Protein AF-A0A524QQG0-F1 (afdb_monomer)

Foldseek 3Di:
DWDQDPVNPDIDDDDPDPVDWDADDDDDPDCVCVVVVNAFTLDLVSLVVVLVVCVVVVPPVNNVVSVVSNVVVVVVVVVVVVVVVVVVVVVVVVVVVVVVVVVVVVVVVCVVVVVVVVVVVVVVVVVVVVVVVVVVVVVVVPPDPVVVVPD

Solvent-accessible surface area (backbone atoms only — not comparable to full-atom values): 8762 Å² total; per-residue (Å²): 88,77,45,71,36,97,82,71,80,47,80,41,75,49,82,86,49,94,89,61,75,75,71,68,76,59,68,79,94,50,58,66,42,58,78,68,72,54,72,61,28,100,43,59,67,47,30,51,56,49,39,55,51,27,60,75,69,69,38,66,68,60,40,57,57,40,50,58,52,45,53,54,43,50,51,52,53,49,52,52,51,50,54,51,49,54,51,49,54,53,49,53,53,48,51,54,50,52,53,51,47,52,55,50,50,54,51,53,48,48,64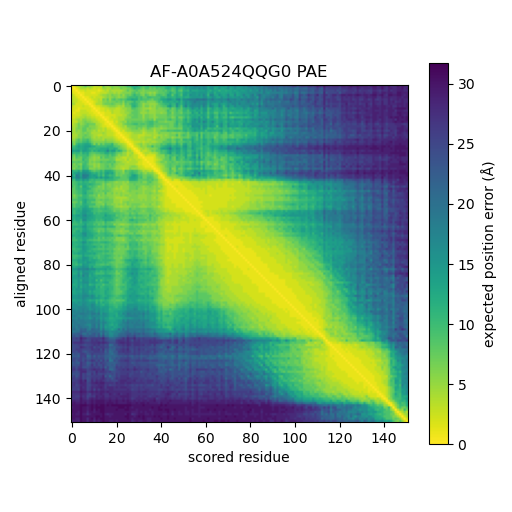,56,49,55,58,50,52,54,49,50,52,52,53,49,52,50,51,52,50,52,49,52,51,50,52,53,50,50,51,60,65,68,46,69,66,71,70,70,74,76,119

Sequence (151 aa):
TASINAGRTGIQIVNNDPTRTLIVSNADNARSADALGIFGSTDLLGSMMLLVQSLRNNDRSSVSDLIGTLDSGLNTVLNHRASTGAKVIRMETTLSRLQDYTVNYTKLLSEVEDADITKLITDLAMAENAYQSSLNAAAKIIQPSLLNFLR

Structure (mmCIF, N/CA/C/O backbone):
data_AF-A0A524QQG0-F1
#
_entry.id   AF-A0A524QQG0-F1
#
loop_
_atom_site.group_PDB
_atom_site.id
_atom_site.type_symbol
_atom_site.label_atom_id
_atom_site.label_alt_id
_atom_site.label_comp_id
_atom_site.label_asym_id
_atom_site.label_entity_id
_atom_site.label_seq_id
_atom_site.pdbx_PDB_ins_code
_atom_site.Cartn_x
_atom_site.Cartn_y
_atom_site.Cartn_z
_atom_site.occupancy
_atom_site.B_iso_or_equiv
_atom_site.auth_seq_id
_atom_site.auth_comp_id
_atom_site.auth_asym_id
_atom_site.auth_atom_id
_atom_site.pdbx_PDB_model_num
ATOM 1 N N . THR A 1 1 ? 29.030 -7.285 -9.161 1.00 84.50 1 THR A N 1
ATOM 2 C CA . THR A 1 1 ? 30.117 -8.161 -9.641 1.00 84.50 1 THR A CA 1
ATOM 3 C C . THR A 1 1 ? 29.619 -8.962 -10.828 1.00 84.50 1 THR A C 1
ATOM 5 O O . THR A 1 1 ? 28.441 -9.297 -10.863 1.00 84.50 1 THR A O 1
ATOM 8 N N . ALA A 1 2 ? 30.475 -9.214 -11.821 1.00 87.31 2 ALA A N 1
ATOM 9 C CA . ALA A 1 2 ? 30.143 -10.053 -12.973 1.00 87.31 2 ALA A CA 1
ATOM 10 C C . ALA A 1 2 ? 30.939 -11.360 -12.894 1.00 87.31 2 ALA A C 1
ATOM 12 O O . ALA A 1 2 ? 32.145 -11.329 -12.647 1.00 87.31 2 ALA A O 1
ATOM 13 N N . SER A 1 3 ? 30.270 -12.494 -13.077 1.00 93.06 3 SER A N 1
ATOM 14 C CA . SER A 1 3 ? 30.888 -13.822 -13.078 1.00 93.06 3 SER A CA 1
ATOM 15 C C . SER A 1 3 ? 30.180 -14.742 -14.066 1.00 93.06 3 SER A C 1
ATOM 17 O O . SER A 1 3 ? 29.037 -14.501 -14.449 1.00 93.06 3 SER A O 1
ATOM 19 N N . ILE A 1 4 ? 30.836 -15.828 -14.465 1.00 92.19 4 ILE A N 1
ATOM 20 C CA . ILE A 1 4 ? 30.160 -16.913 -15.180 1.00 92.19 4 ILE A CA 1
ATOM 21 C C . ILE A 1 4 ? 29.214 -17.623 -14.201 1.00 92.19 4 ILE A C 1
ATOM 23 O O . ILE A 1 4 ? 29.578 -17.852 -13.046 1.00 92.19 4 ILE A O 1
ATOM 27 N N . ASN A 1 5 ? 27.993 -17.934 -14.638 1.00 89.69 5 ASN A N 1
ATOM 28 C CA . ASN A 1 5 ? 27.019 -18.648 -13.813 1.00 89.69 5 ASN A CA 1
ATOM 29 C C . ASN A 1 5 ? 27.505 -20.077 -13.486 1.00 89.69 5 ASN A C 1
ATOM 31 O O . ASN A 1 5 ? 28.358 -20.639 -14.173 1.00 89.69 5 ASN A O 1
ATOM 35 N N . ALA A 1 6 ? 26.934 -20.706 -12.454 1.00 91.12 6 ALA A N 1
ATOM 36 C CA . ALA A 1 6 ? 27.345 -22.048 -12.021 1.00 91.12 6 ALA A CA 1
ATOM 37 C C . ALA A 1 6 ? 27.258 -23.111 -13.139 1.00 91.12 6 ALA A C 1
ATOM 39 O O . ALA A 1 6 ? 28.057 -24.044 -13.172 1.00 91.12 6 ALA A O 1
ATOM 40 N N . GLY A 1 7 ? 26.326 -22.940 -14.084 1.00 92.88 7 GLY A N 1
ATOM 41 C CA . GLY A 1 7 ? 26.158 -23.816 -15.245 1.00 92.88 7 GLY A CA 1
ATOM 42 C C . GLY A 1 7 ? 27.164 -23.597 -16.380 1.00 92.88 7 GLY A C 1
ATOM 43 O O . GLY A 1 7 ? 27.156 -24.370 -17.329 1.00 92.88 7 GLY A O 1
ATOM 44 N N . ARG A 1 8 ? 28.024 -22.570 -16.308 1.00 90.56 8 ARG A N 1
ATOM 45 C CA . ARG A 1 8 ? 28.943 -22.155 -17.387 1.00 90.56 8 ARG A CA 1
ATOM 46 C C . ARG A 1 8 ? 28.263 -21.831 -18.722 1.00 90.56 8 ARG A C 1
ATOM 48 O O . ARG A 1 8 ? 28.901 -21.870 -19.767 1.00 90.56 8 ARG A O 1
ATOM 55 N N . THR A 1 9 ? 26.980 -21.494 -18.687 1.00 91.06 9 THR A N 1
ATOM 56 C CA . THR A 1 9 ? 26.155 -21.203 -19.867 1.00 91.06 9 THR A CA 1
ATOM 57 C C . THR A 1 9 ? 25.832 -19.722 -20.030 1.00 91.06 9 THR A C 1
ATOM 59 O O . THR A 1 9 ? 25.244 -19.344 -21.038 1.00 91.06 9 THR A O 1
ATOM 62 N N . GLY A 1 10 ? 26.197 -18.867 -19.071 1.00 86.19 10 GLY A N 1
ATOM 63 C CA . GLY A 1 10 ? 25.888 -17.442 -19.148 1.00 86.19 10 GLY A CA 1
ATOM 64 C C . GLY A 1 10 ? 26.716 -16.565 -18.220 1.00 86.19 10 GLY A C 1
ATOM 65 O O . GLY A 1 10 ? 27.433 -17.042 -17.339 1.00 86.19 10 GLY A O 1
ATOM 66 N N . ILE A 1 11 ? 26.585 -15.256 -18.426 1.00 88.25 11 ILE A N 1
ATOM 67 C CA . ILE A 1 11 ? 27.155 -14.219 -17.566 1.00 88.25 11 ILE A CA 1
ATOM 68 C C . ILE A 1 11 ? 26.086 -13.823 -16.549 1.00 88.25 11 ILE A C 1
ATOM 70 O O . ILE A 1 11 ? 24.977 -13.449 -16.919 1.00 88.25 11 ILE A O 1
ATOM 74 N N . GLN A 1 12 ? 26.423 -13.893 -15.266 1.00 87.19 12 GLN A N 1
ATOM 75 C CA . GLN A 1 12 ? 25.598 -13.385 -14.182 1.00 87.19 12 GLN A CA 1
ATOM 76 C C . GLN A 1 12 ? 26.187 -12.070 -13.677 1.00 87.19 12 GLN A C 1
ATOM 78 O O . GLN A 1 12 ? 27.368 -11.993 -13.332 1.00 87.19 12 GLN A O 1
ATOM 83 N N . ILE A 1 13 ? 25.347 -11.041 -13.608 1.00 85.75 13 ILE A N 1
ATOM 84 C CA . ILE A 1 13 ? 25.694 -9.749 -13.021 1.00 85.75 13 ILE A CA 1
ATOM 85 C C . ILE A 1 13 ? 24.871 -9.592 -11.748 1.00 85.75 13 ILE A C 1
ATOM 87 O O . ILE A 1 13 ? 23.644 -9.557 -11.794 1.00 85.75 13 ILE A O 1
ATOM 91 N N . VAL A 1 14 ? 25.551 -9.510 -10.606 1.00 84.00 14 VAL A N 1
ATOM 92 C CA . VAL A 1 14 ? 24.926 -9.225 -9.311 1.00 84.00 14 VAL A CA 1
ATOM 93 C C . VAL A 1 14 ? 25.214 -7.779 -8.950 1.00 84.00 14 VAL A C 1
ATOM 95 O O . VAL A 1 14 ? 26.374 -7.358 -8.908 1.00 84.00 14 VAL A O 1
ATOM 98 N N . ASN A 1 15 ? 24.164 -7.007 -8.697 1.00 83.44 15 ASN A N 1
ATOM 99 C CA . ASN A 1 15 ? 24.321 -5.666 -8.168 1.00 83.44 15 ASN A CA 1
ATOM 100 C C . ASN A 1 15 ? 24.593 -5.734 -6.656 1.00 83.44 15 ASN A C 1
ATOM 102 O O . ASN A 1 15 ? 23.765 -6.243 -5.908 1.00 83.44 15 ASN A O 1
ATOM 106 N N . ASN A 1 16 ? 25.752 -5.232 -6.220 1.00 86.06 16 ASN A N 1
ATOM 107 C CA . ASN A 1 16 ? 26.134 -5.172 -4.802 1.00 86.06 16 ASN A CA 1
ATOM 108 C C . ASN A 1 16 ? 25.842 -3.802 -4.165 1.00 86.06 16 ASN A C 1
ATOM 110 O O . ASN A 1 16 ? 26.139 -3.612 -2.989 1.00 86.06 16 ASN A O 1
ATOM 114 N N . ASP A 1 17 ? 25.295 -2.854 -4.928 1.00 86.06 17 ASP A N 1
ATOM 115 C CA . ASP A 1 17 ? 24.887 -1.542 -4.437 1.00 86.06 17 ASP A CA 1
ATOM 116 C C . ASP A 1 17 ? 23.355 -1.426 -4.525 1.00 86.06 17 ASP A C 1
ATOM 118 O O . ASP A 1 17 ? 22.813 -1.336 -5.629 1.00 86.06 17 ASP A O 1
ATOM 122 N N . PRO A 1 18 ? 22.634 -1.415 -3.389 1.00 78.25 18 PRO A N 1
ATOM 123 C CA . PRO A 1 18 ? 21.174 -1.359 -3.387 1.00 78.25 18 PRO A CA 1
ATOM 124 C C . PRO A 1 18 ? 20.619 -0.008 -3.863 1.00 78.25 18 PRO A C 1
ATOM 126 O O . PRO A 1 18 ? 19.414 0.114 -4.059 1.00 78.25 18 PRO A O 1
ATOM 129 N N . THR A 1 19 ? 21.467 1.012 -4.024 1.00 79.62 19 THR A N 1
ATOM 130 C CA . THR A 1 19 ? 21.066 2.367 -4.437 1.00 79.62 19 THR A CA 1
ATOM 131 C C . THR A 1 19 ? 21.273 2.635 -5.922 1.00 79.62 19 THR A C 1
ATOM 133 O O . THR A 1 19 ? 20.861 3.676 -6.432 1.00 79.62 19 THR A O 1
ATOM 136 N N . ARG A 1 20 ? 21.929 1.712 -6.627 1.00 75.94 20 ARG A N 1
ATOM 137 C CA . ARG A 1 20 ? 22.196 1.822 -8.059 1.00 75.94 20 ARG A CA 1
ATOM 138 C C . ARG A 1 20 ? 21.410 0.765 -8.804 1.00 75.94 20 ARG A C 1
ATOM 140 O O . ARG A 1 20 ? 21.048 -0.261 -8.246 1.00 75.94 20 ARG A O 1
ATOM 147 N N . THR A 1 21 ? 21.196 1.008 -10.084 1.00 74.38 21 THR A N 1
ATOM 148 C CA . THR A 1 21 ? 20.490 0.097 -10.978 1.00 74.38 21 THR A CA 1
ATOM 149 C C . THR A 1 21 ? 21.454 -0.391 -12.056 1.00 74.38 21 THR A C 1
ATOM 151 O O . THR A 1 21 ? 22.324 0.357 -12.506 1.00 74.38 21 THR A O 1
ATOM 154 N N . LEU A 1 22 ? 21.298 -1.643 -12.499 1.00 77.00 22 LEU A N 1
ATOM 155 C CA . LEU A 1 22 ? 21.983 -2.132 -13.694 1.00 77.00 22 LEU A CA 1
ATOM 156 C C . LEU A 1 22 ? 21.396 -1.458 -14.940 1.00 77.00 22 LEU A C 1
ATOM 158 O O . LEU A 1 22 ? 20.211 -1.606 -15.250 1.00 77.00 22 LEU A O 1
ATOM 162 N N . ILE A 1 23 ? 22.246 -0.740 -15.665 1.00 75.94 23 ILE A N 1
ATOM 163 C CA . ILE A 1 23 ? 21.900 -0.101 -16.930 1.00 75.94 23 ILE A CA 1
ATOM 164 C C . ILE A 1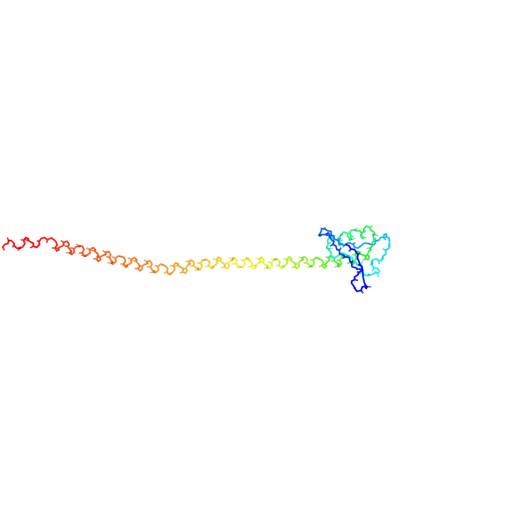 23 ? 22.741 -0.760 -18.015 1.00 75.94 23 ILE A C 1
ATOM 166 O O . ILE A 1 23 ? 23.968 -0.794 -17.913 1.00 75.94 23 ILE A O 1
ATOM 170 N N . VAL A 1 24 ? 22.079 -1.282 -19.045 1.00 76.06 24 VAL A N 1
ATOM 171 C CA . VAL A 1 24 ? 22.746 -1.760 -20.255 1.00 76.06 24 VAL A CA 1
ATOM 172 C C . VAL A 1 24 ? 22.615 -0.681 -21.318 1.00 76.06 24 VAL A C 1
ATOM 174 O O . VAL A 1 24 ? 21.511 -0.316 -21.712 1.00 76.06 24 VAL A O 1
ATOM 177 N N . SER A 1 25 ? 23.749 -0.151 -21.762 1.00 75.06 25 SER A N 1
ATOM 178 C CA . SER A 1 25 ? 23.829 0.835 -22.836 1.00 75.06 25 SER A CA 1
ATOM 179 C C . SER A 1 25 ? 24.837 0.377 -23.879 1.00 75.06 25 SER A C 1
ATOM 181 O O . SER A 1 25 ? 25.879 -0.181 -23.533 1.00 75.06 25 SER A O 1
ATOM 183 N N . ASN A 1 26 ? 24.556 0.648 -25.150 1.00 74.31 26 ASN A N 1
ATOM 184 C CA . ASN A 1 26 ? 25.539 0.436 -26.202 1.00 74.31 26 ASN A CA 1
ATOM 185 C C . ASN A 1 26 ? 26.670 1.473 -26.100 1.00 74.31 26 ASN A C 1
ATOM 187 O O . ASN A 1 26 ? 26.420 2.640 -25.794 1.00 74.31 26 ASN A O 1
ATOM 191 N N . ALA A 1 27 ? 27.905 1.040 -26.357 1.00 75.12 27 ALA A N 1
ATOM 192 C CA . ALA A 1 27 ? 29.026 1.946 -26.576 1.00 75.12 27 ALA A CA 1
ATOM 193 C C . ALA A 1 27 ? 29.006 2.424 -28.039 1.00 75.12 27 ALA A C 1
ATOM 195 O O . ALA A 1 27 ? 28.892 1.604 -28.952 1.00 75.12 27 ALA A O 1
ATOM 196 N N . ASP A 1 28 ? 29.115 3.737 -28.250 1.00 72.56 28 ASP A N 1
ATOM 197 C CA . ASP A 1 28 ? 29.086 4.389 -29.567 1.00 72.56 28 ASP A CA 1
ATOM 198 C C . ASP A 1 28 ? 27.831 4.046 -30.402 1.00 72.56 28 ASP A C 1
ATOM 200 O O . ASP A 1 28 ? 26.749 3.812 -29.865 1.00 72.56 28 ASP A O 1
ATOM 204 N N . ASN A 1 29 ? 27.958 4.025 -31.733 1.00 70.31 29 ASN A N 1
ATOM 205 C CA . ASN A 1 29 ? 26.885 3.647 -32.662 1.00 70.31 29 ASN A CA 1
ATOM 206 C C . ASN A 1 29 ? 26.689 2.119 -32.774 1.00 70.31 29 ASN A C 1
ATOM 208 O O . ASN A 1 29 ? 25.997 1.652 -33.682 1.00 70.31 29 ASN A O 1
ATOM 212 N N . ALA A 1 30 ? 27.329 1.321 -31.914 1.00 74.75 30 ALA A N 1
ATOM 213 C CA . ALA A 1 30 ? 27.171 -0.128 -31.937 1.00 74.75 30 ALA A CA 1
ATOM 214 C C . ALA A 1 30 ? 25.785 -0.538 -31.410 1.00 74.75 30 ALA A C 1
ATOM 216 O O . ALA A 1 30 ? 25.167 0.165 -30.617 1.00 74.75 30 ALA A O 1
ATOM 217 N N . ARG A 1 31 ? 25.293 -1.707 -31.832 1.00 75.19 31 ARG A N 1
ATOM 218 C CA . ARG A 1 31 ? 24.010 -2.280 -31.380 1.00 75.19 31 ARG A CA 1
ATOM 219 C C . ARG A 1 31 ? 24.201 -3.653 -30.734 1.00 75.19 31 ARG A C 1
ATOM 221 O O . ARG A 1 31 ? 23.363 -4.533 -30.868 1.00 75.19 31 ARG A O 1
ATOM 228 N N . SER A 1 32 ? 25.337 -3.866 -30.073 1.00 82.62 32 SER A N 1
ATOM 229 C CA . SER A 1 32 ? 25.729 -5.188 -29.569 1.00 82.62 32 SER A CA 1
ATOM 230 C C . SER A 1 32 ? 24.808 -5.709 -28.465 1.00 82.62 32 SER A C 1
ATOM 232 O O . SER A 1 32 ? 24.537 -6.902 -28.434 1.00 82.62 32 SER A O 1
ATOM 234 N N . ALA A 1 33 ? 24.313 -4.848 -27.568 1.00 77.62 33 ALA A N 1
ATOM 235 C CA . ALA A 1 33 ? 23.373 -5.275 -26.528 1.00 77.62 33 ALA A CA 1
ATOM 236 C C . ALA A 1 33 ? 21.989 -5.595 -27.115 1.00 77.62 33 ALA A C 1
ATOM 238 O O . ALA A 1 33 ? 21.394 -6.617 -26.781 1.00 77.62 33 ALA A O 1
ATOM 239 N N . ASP A 1 34 ? 21.542 -4.762 -28.056 1.00 74.62 34 ASP A N 1
ATOM 240 C CA . ASP A 1 34 ? 20.298 -4.940 -28.809 1.00 74.62 34 ASP A CA 1
ATOM 241 C C . ASP A 1 34 ? 20.301 -6.254 -29.606 1.00 74.62 34 ASP A C 1
ATOM 243 O O . ASP A 1 34 ? 19.424 -7.097 -29.439 1.00 74.62 34 ASP A O 1
ATOM 247 N N . ALA A 1 35 ? 21.369 -6.514 -30.362 1.00 77.19 35 ALA A N 1
ATOM 248 C CA . ALA A 1 35 ? 21.525 -7.750 -31.128 1.00 77.19 35 ALA A CA 1
ATOM 249 C C . ALA A 1 35 ? 21.510 -9.025 -30.261 1.00 77.19 35 ALA A C 1
ATOM 251 O O . ALA A 1 35 ? 21.221 -10.109 -30.765 1.00 77.19 35 ALA A O 1
ATOM 252 N N . LEU A 1 36 ? 21.821 -8.909 -28.967 1.00 80.00 36 LEU A N 1
ATOM 253 C CA . LEU A 1 36 ? 21.780 -10.007 -27.998 1.00 80.00 36 LEU A CA 1
ATOM 254 C C . LEU A 1 36 ? 20.439 -10.113 -27.258 1.00 80.00 36 LEU A C 1
ATOM 256 O O . LEU A 1 36 ? 20.301 -10.947 -26.363 1.00 80.00 36 LEU A O 1
ATOM 260 N N . GLY A 1 37 ? 19.454 -9.287 -27.610 1.00 71.00 37 GLY A N 1
ATOM 261 C CA . GLY A 1 37 ? 18.156 -9.266 -26.946 1.00 71.00 37 GLY A CA 1
ATOM 262 C C . GLY A 1 37 ? 18.178 -8.606 -25.563 1.00 71.00 37 GLY A C 1
ATOM 263 O O . GLY A 1 37 ? 17.243 -8.783 -24.784 1.00 71.00 37 GLY A O 1
ATOM 264 N N . ILE A 1 38 ? 19.256 -7.899 -25.216 1.00 76.50 38 ILE A N 1
ATOM 265 C CA . ILE A 1 38 ? 19.467 -7.320 -23.889 1.00 76.50 38 ILE A CA 1
ATOM 266 C C . ILE A 1 38 ? 19.067 -5.847 -23.950 1.00 76.50 38 ILE A C 1
ATOM 268 O O . ILE A 1 38 ? 19.868 -4.980 -24.305 1.00 76.50 38 ILE A O 1
ATOM 272 N N . PHE A 1 39 ? 17.813 -5.576 -23.593 1.00 68.94 39 PHE A N 1
ATOM 273 C CA . PHE A 1 39 ? 17.201 -4.255 -23.704 1.00 68.94 39 PHE A CA 1
ATOM 274 C C . PHE A 1 39 ? 16.739 -3.706 -22.367 1.00 68.94 39 PHE A C 1
ATOM 276 O O . PHE A 1 39 ? 16.163 -4.421 -21.547 1.00 68.94 39 PHE A O 1
ATOM 283 N N . GLY A 1 40 ? 16.909 -2.394 -22.211 1.00 66.44 40 GLY A N 1
ATOM 284 C CA . GLY A 1 40 ? 16.325 -1.651 -21.108 1.00 66.44 40 GLY A CA 1
ATOM 285 C C . GLY A 1 40 ? 16.916 -2.000 -19.745 1.00 66.44 40 GLY A C 1
ATOM 286 O O . GLY A 1 40 ? 17.861 -2.776 -19.598 1.00 66.44 40 GLY A O 1
ATOM 287 N N . SER A 1 41 ? 16.357 -1.364 -18.724 1.00 67.69 41 SER A N 1
ATOM 288 C CA . SER A 1 41 ? 16.654 -1.670 -17.333 1.00 67.69 41 SER A CA 1
ATOM 289 C C . SER A 1 41 ? 15.409 -2.270 -16.689 1.00 67.69 41 SER A C 1
ATOM 291 O O . SER A 1 41 ? 14.294 -1.873 -17.011 1.00 67.69 41 SER A O 1
ATOM 293 N N . THR A 1 42 ? 15.575 -3.197 -15.745 1.00 67.69 42 THR A N 1
ATOM 294 C CA . THR A 1 42 ? 14.453 -3.715 -14.936 1.00 67.69 42 THR A CA 1
ATOM 295 C C . THR A 1 42 ? 13.804 -2.617 -14.077 1.00 67.69 42 THR A C 1
ATOM 297 O O . THR A 1 42 ? 12.693 -2.780 -13.585 1.00 67.69 42 THR A O 1
ATOM 300 N N . ASP A 1 43 ? 14.490 -1.488 -13.904 1.00 77.50 43 ASP A N 1
ATOM 301 C CA . ASP A 1 43 ? 14.030 -0.314 -13.171 1.00 77.50 43 ASP A CA 1
ATOM 302 C C . ASP A 1 43 ? 13.397 0.737 -14.100 1.00 77.50 43 ASP A C 1
ATOM 304 O O . ASP A 1 43 ? 13.893 1.015 -15.199 1.00 77.50 43 ASP A O 1
ATOM 308 N N . LEU A 1 44 ? 12.336 1.384 -13.613 1.00 82.06 44 LEU A N 1
ATOM 309 C CA . LEU A 1 44 ?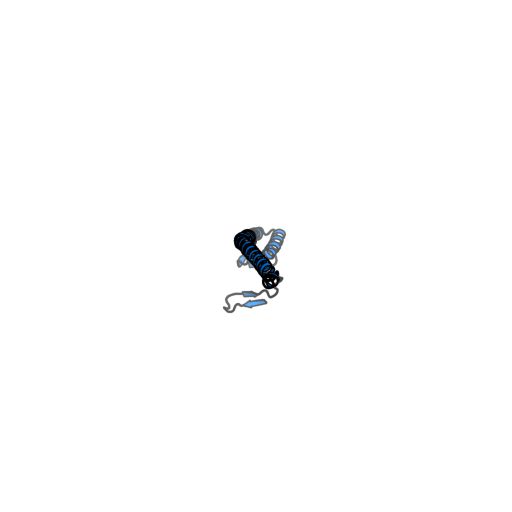 11.655 2.475 -14.306 1.00 82.06 44 LEU A CA 1
ATOM 310 C C . LEU A 1 44 ? 12.574 3.695 -14.456 1.00 82.06 44 LEU A C 1
ATOM 312 O O . LEU A 1 44 ? 12.625 4.292 -15.531 1.00 82.06 44 LEU A O 1
ATOM 316 N N . LEU A 1 45 ? 13.338 4.044 -13.414 1.00 83.81 45 LEU A N 1
ATOM 317 C CA . LEU A 1 45 ? 14.246 5.196 -13.462 1.00 83.81 45 LEU A CA 1
ATOM 318 C C . LEU A 1 45 ? 15.430 4.930 -14.397 1.00 83.81 45 LEU A C 1
ATOM 320 O O . LEU A 1 45 ? 15.778 5.784 -15.215 1.00 83.81 45 LEU A O 1
ATOM 324 N N . GLY A 1 46 ? 15.995 3.720 -14.342 1.00 83.06 46 GLY A N 1
ATOM 325 C CA . GLY A 1 46 ? 16.976 3.238 -15.317 1.00 83.06 46 GLY A CA 1
ATOM 326 C C . GLY A 1 46 ? 16.474 3.337 -16.761 1.00 83.06 46 GLY A C 1
ATOM 327 O O . GLY A 1 46 ? 17.165 3.877 -17.625 1.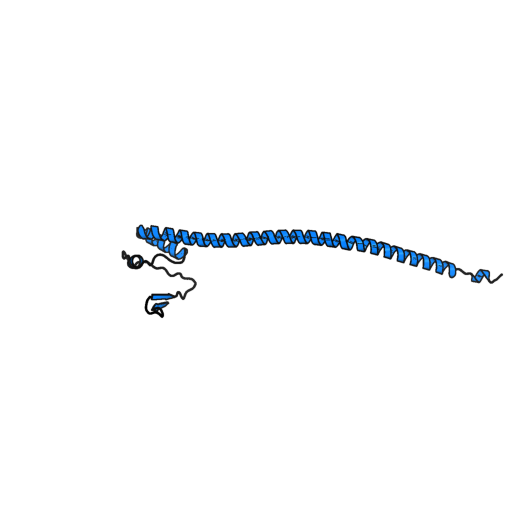00 83.06 46 GLY A O 1
ATOM 328 N N . SER A 1 47 ? 15.244 2.883 -17.011 1.00 85.25 47 SER A N 1
ATOM 329 C CA . SER A 1 47 ? 14.615 2.939 -18.336 1.00 85.25 47 SER A CA 1
ATOM 330 C C . SER A 1 47 ? 14.360 4.373 -18.817 1.00 85.25 47 SER A C 1
ATOM 332 O O . SER A 1 47 ? 14.568 4.667 -19.992 1.00 85.25 47 SER A O 1
ATOM 334 N N . MET A 1 48 ? 13.997 5.301 -17.923 1.00 87.12 48 MET A N 1
ATOM 335 C CA . MET A 1 48 ? 13.862 6.728 -18.255 1.00 87.12 48 MET A CA 1
ATOM 336 C C . MET A 1 48 ? 15.201 7.366 -18.641 1.00 87.12 48 MET A C 1
ATOM 338 O O . MET A 1 48 ? 15.266 8.121 -19.611 1.00 87.12 48 MET A O 1
ATOM 342 N N . MET A 1 49 ? 16.282 7.053 -17.920 1.00 85.88 49 MET A N 1
ATOM 343 C CA . MET A 1 49 ? 17.621 7.549 -18.263 1.00 85.88 49 MET A CA 1
ATOM 344 C C . MET A 1 49 ? 18.084 7.029 -19.627 1.00 85.88 49 MET A C 1
ATOM 346 O O . MET A 1 49 ? 18.618 7.797 -20.430 1.00 85.88 49 MET A O 1
ATOM 350 N N . LEU A 1 50 ? 17.831 5.749 -19.916 1.00 85.69 50 LEU A N 1
ATOM 351 C CA . LEU A 1 50 ? 18.105 5.162 -21.227 1.00 85.69 50 LEU A CA 1
ATOM 352 C C . LEU A 1 50 ? 17.285 5.833 -22.331 1.00 85.69 50 LEU A C 1
ATOM 354 O O . LEU A 1 50 ? 17.844 6.156 -23.375 1.00 85.69 50 LEU A O 1
ATOM 358 N N . LEU A 1 51 ? 16.006 6.130 -22.085 1.00 87.81 51 LEU A N 1
ATOM 359 C CA . LEU A 1 51 ? 15.155 6.810 -23.062 1.00 87.81 51 LEU A CA 1
ATOM 360 C C . LEU A 1 51 ? 15.705 8.198 -23.414 1.00 87.81 51 LEU A C 1
ATOM 362 O O . LEU A 1 51 ? 15.787 8.549 -24.590 1.00 87.81 51 LEU A O 1
ATOM 366 N N . VAL A 1 52 ? 16.138 8.972 -22.412 1.00 88.50 52 VAL A N 1
ATOM 367 C CA . VAL A 1 52 ? 16.781 10.278 -22.635 1.00 88.50 52 VAL A CA 1
ATOM 368 C C . VAL A 1 52 ? 18.029 10.133 -23.508 1.00 88.50 52 VAL A C 1
ATOM 370 O O . VAL A 1 52 ? 18.235 10.934 -24.423 1.00 88.50 52 VAL A O 1
ATOM 373 N N . GLN A 1 53 ? 18.851 9.111 -23.266 1.00 87.31 53 GLN A N 1
ATOM 374 C CA . GLN A 1 53 ? 20.049 8.863 -24.066 1.00 87.31 53 GLN A CA 1
ATOM 375 C C . GLN A 1 53 ? 19.709 8.445 -25.506 1.00 87.31 53 GLN A C 1
ATOM 377 O O . GLN A 1 53 ? 20.302 8.970 -26.449 1.00 87.31 53 GLN A O 1
ATOM 382 N N . SER A 1 54 ? 18.732 7.556 -25.697 1.00 86.62 54 SER A N 1
ATOM 383 C CA . SER A 1 54 ? 18.278 7.122 -27.024 1.00 86.62 54 SER A CA 1
ATOM 384 C C . SER A 1 54 ? 17.702 8.279 -27.842 1.00 86.62 54 SER A C 1
ATOM 386 O O . SER A 1 54 ? 17.976 8.375 -29.038 1.00 86.62 54 SER A O 1
ATOM 388 N N . LEU A 1 55 ? 16.982 9.206 -27.199 1.00 89.75 55 LEU A N 1
ATOM 389 C CA . LEU A 1 55 ? 16.491 10.430 -27.838 1.00 89.75 55 LEU A CA 1
ATOM 390 C C . LEU A 1 55 ? 17.637 11.349 -28.281 1.00 89.75 55 LEU A C 1
ATOM 392 O O . LEU A 1 55 ? 17.610 11.857 -29.400 1.00 89.75 55 LEU A O 1
ATOM 396 N N . ARG A 1 56 ? 18.671 11.529 -27.447 1.00 90.00 56 ARG A N 1
ATOM 397 C CA . ARG A 1 56 ? 19.867 12.322 -27.800 1.00 90.00 56 ARG A CA 1
ATOM 398 C C . ARG A 1 56 ? 20.637 11.729 -28.977 1.00 90.00 56 ARG A C 1
ATOM 400 O O . ARG A 1 56 ? 21.157 12.475 -29.799 1.00 90.00 56 ARG A O 1
ATOM 407 N N . ASN A 1 57 ? 20.669 10.403 -29.068 1.00 87.94 57 ASN A N 1
ATOM 408 C CA . ASN A 1 57 ? 21.359 9.673 -30.129 1.00 87.94 57 ASN A CA 1
ATOM 409 C C . ASN A 1 57 ? 20.489 9.458 -31.384 1.00 87.94 57 ASN A C 1
ATOM 411 O O . ASN A 1 57 ? 20.958 8.857 -32.347 1.00 87.94 57 ASN A O 1
ATOM 415 N N . ASN A 1 58 ? 19.239 9.943 -31.392 1.00 86.88 58 ASN A N 1
ATOM 416 C CA . ASN A 1 58 ? 18.268 9.758 -32.477 1.00 86.88 58 ASN A CA 1
ATOM 417 C C . ASN A 1 58 ? 18.017 8.273 -32.845 1.00 86.88 58 ASN A C 1
ATOM 419 O O . ASN A 1 58 ? 17.732 7.941 -33.998 1.00 86.88 58 ASN A O 1
ATOM 423 N N . ASP A 1 59 ? 18.104 7.368 -31.862 1.00 85.12 59 ASP A N 1
ATOM 424 C CA . ASP A 1 59 ? 17.880 5.929 -32.046 1.00 85.12 59 ASP A CA 1
ATOM 425 C C . ASP A 1 59 ? 16.396 5.576 -31.882 1.00 85.12 59 ASP A C 1
ATOM 427 O O . ASP A 1 59 ? 15.915 5.248 -30.796 1.00 85.12 59 ASP A O 1
ATOM 431 N N . ARG A 1 60 ? 15.653 5.650 -32.990 1.00 85.44 60 ARG A N 1
ATOM 432 C CA . ARG A 1 60 ?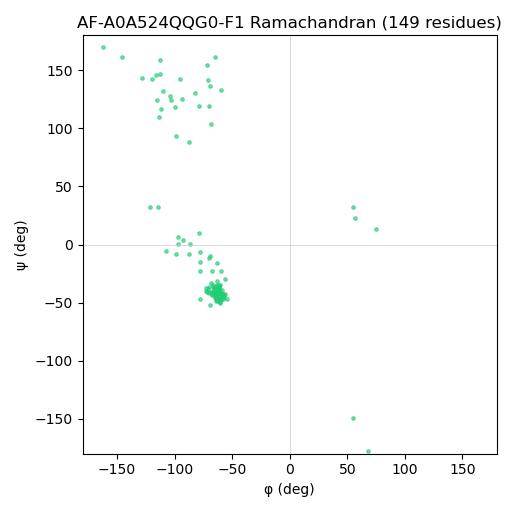 14.194 5.444 -33.013 1.00 85.44 60 ARG A CA 1
ATOM 433 C C . ARG A 1 60 ? 13.751 4.042 -32.597 1.00 85.44 60 ARG A C 1
ATOM 435 O O . ARG A 1 60 ? 12.669 3.909 -32.036 1.00 85.44 60 ARG A O 1
ATOM 442 N N . SER A 1 61 ? 14.560 3.018 -32.866 1.00 83.06 61 SER A N 1
ATOM 443 C CA . SER A 1 61 ? 14.221 1.637 -32.499 1.00 83.06 61 SER A CA 1
ATOM 444 C C . SER A 1 61 ? 14.260 1.474 -30.984 1.00 83.06 61 SER A C 1
ATOM 446 O O . SER A 1 61 ? 13.258 1.101 -30.385 1.00 83.06 61 SER A O 1
ATOM 448 N N . SER A 1 62 ? 15.368 1.883 -30.355 1.00 82.19 62 SER A N 1
ATOM 449 C CA . SER A 1 62 ? 15.519 1.813 -28.898 1.00 82.19 62 SER A CA 1
ATOM 450 C C . SER A 1 62 ? 14.467 2.650 -28.165 1.00 82.19 62 SER A C 1
ATOM 452 O O . SER A 1 62 ? 13.985 2.251 -27.110 1.00 82.19 62 SER A O 1
ATOM 454 N N . VAL A 1 63 ? 14.062 3.795 -28.731 1.00 86.19 63 VAL A N 1
ATOM 455 C CA . VAL A 1 63 ? 12.954 4.603 -28.192 1.00 86.19 63 VAL A CA 1
ATOM 456 C C . VAL A 1 63 ? 11.643 3.812 -28.168 1.00 86.19 63 VAL A C 1
ATOM 458 O O . VAL A 1 63 ? 10.956 3.828 -27.150 1.00 86.19 63 VAL A O 1
ATOM 461 N N . SER A 1 64 ? 11.304 3.107 -29.251 1.00 86.38 64 SER A N 1
ATOM 462 C CA . SER A 1 64 ? 10.074 2.308 -29.329 1.00 86.38 64 SER A CA 1
ATOM 463 C C . SER A 1 64 ? 10.045 1.195 -28.276 1.00 86.38 64 SER A C 1
ATOM 465 O O . SER A 1 64 ? 9.042 1.024 -27.583 1.00 86.38 64 SER A O 1
ATOM 467 N N . ASP A 1 65 ? 11.156 0.478 -28.103 1.00 82.94 65 ASP A N 1
ATOM 468 C CA . ASP A 1 65 ? 11.244 -0.642 -27.157 1.00 82.94 65 ASP A CA 1
ATOM 469 C C . ASP A 1 65 ? 11.216 -0.168 -25.691 1.00 82.94 65 ASP A C 1
ATOM 471 O O . ASP A 1 65 ? 10.589 -0.782 -24.817 1.00 82.94 65 ASP A O 1
ATOM 475 N N . LEU A 1 66 ? 11.850 0.976 -25.409 1.00 85.62 66 LEU A N 1
ATOM 476 C CA . LEU A 1 66 ? 11.849 1.582 -24.078 1.00 85.62 66 LEU A CA 1
ATOM 477 C C . LEU A 1 66 ? 10.468 2.108 -23.678 1.00 85.62 66 LEU A C 1
ATOM 479 O O . LEU A 1 66 ? 10.127 2.019 -22.502 1.00 85.62 66 LEU A O 1
ATOM 483 N N . ILE A 1 67 ? 9.652 2.594 -24.620 1.00 86.06 67 ILE A N 1
ATOM 484 C CA . ILE A 1 67 ? 8.265 2.998 -24.333 1.00 86.06 67 ILE A CA 1
ATOM 485 C C . ILE A 1 67 ? 7.458 1.805 -23.805 1.00 86.06 67 ILE A C 1
ATOM 487 O O . ILE A 1 67 ? 6.845 1.914 -22.746 1.00 86.06 67 ILE A O 1
ATOM 491 N N . GLY A 1 68 ? 7.531 0.643 -24.463 1.00 84.00 68 GLY A N 1
ATOM 492 C CA . GLY A 1 68 ? 6.842 -0.563 -23.985 1.00 84.00 68 GLY A CA 1
ATOM 493 C C . GLY A 1 68 ? 7.324 -1.019 -22.600 1.00 84.00 68 GLY A C 1
ATOM 494 O O . GLY A 1 68 ? 6.530 -1.438 -21.754 1.00 84.00 68 GLY A O 1
ATOM 495 N N . THR A 1 69 ? 8.624 -0.875 -22.330 1.00 83.56 69 THR A N 1
ATOM 496 C CA . THR A 1 69 ? 9.207 -1.167 -21.009 1.00 83.56 69 THR A CA 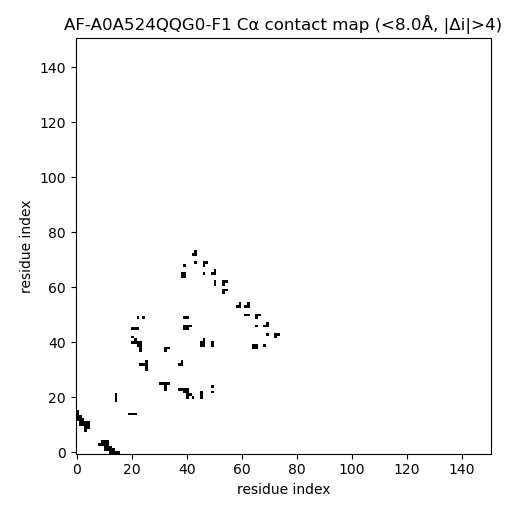1
ATOM 497 C C . THR A 1 69 ? 8.689 -0.205 -19.933 1.00 83.56 69 THR A C 1
ATOM 499 O O . THR A 1 69 ? 8.317 -0.640 -18.839 1.00 83.56 69 THR A O 1
ATOM 502 N N . LEU A 1 70 ? 8.612 1.094 -20.239 1.00 87.38 70 LEU A N 1
ATOM 503 C CA . LEU A 1 70 ? 8.074 2.111 -19.333 1.00 87.38 70 LEU A CA 1
ATOM 504 C C . LEU A 1 70 ? 6.588 1.883 -19.042 1.00 87.38 70 LEU A C 1
ATOM 506 O O . LEU 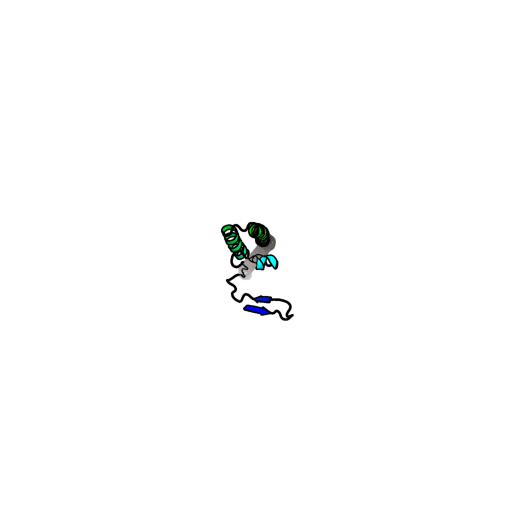A 1 70 ? 6.192 1.978 -17.883 1.00 87.38 70 LEU A O 1
ATOM 510 N N . ASP A 1 71 ? 5.789 1.520 -20.046 1.00 88.69 71 ASP A N 1
ATOM 511 C CA . ASP A 1 71 ? 4.369 1.198 -19.868 1.00 88.69 71 ASP A CA 1
ATOM 512 C C . ASP A 1 71 ? 4.171 0.005 -18.921 1.00 88.69 71 ASP A C 1
ATOM 514 O O . ASP A 1 71 ? 3.329 0.040 -18.019 1.00 88.69 71 ASP A O 1
ATOM 518 N N . SER A 1 72 ? 4.990 -1.041 -19.056 1.00 86.44 72 SER A N 1
ATOM 519 C CA . SER A 1 72 ? 4.982 -2.178 -18.126 1.00 86.44 72 SER A CA 1
ATOM 520 C C . SER A 1 72 ? 5.367 -1.765 -16.696 1.00 86.44 72 SER A C 1
ATOM 522 O O . SER A 1 72 ? 4.716 -2.153 -15.715 1.00 86.44 72 SER A O 1
ATOM 524 N N . GLY A 1 73 ? 6.382 -0.907 -16.559 1.00 85.56 73 GLY A N 1
ATOM 525 C CA . GLY A 1 73 ? 6.780 -0.334 -15.272 1.00 85.56 73 GLY A CA 1
ATOM 526 C C . GLY A 1 73 ? 5.672 0.515 -14.636 1.00 85.56 73 GLY A C 1
ATOM 527 O O . GLY A 1 73 ? 5.372 0.358 -13.450 1.00 85.56 73 GLY A O 1
ATOM 528 N N . LEU A 1 74 ? 4.997 1.355 -15.425 1.00 89.38 74 LEU A N 1
ATOM 529 C CA . LEU A 1 74 ? 3.846 2.148 -14.985 1.00 89.38 74 LEU A CA 1
ATOM 530 C C . LEU A 1 74 ? 2.696 1.256 -14.513 1.00 89.38 74 LEU A C 1
ATOM 532 O O . LEU A 1 74 ? 2.145 1.500 -13.439 1.00 89.38 74 LEU A O 1
ATOM 536 N N . ASN A 1 75 ? 2.381 0.187 -15.247 1.00 90.56 75 ASN A N 1
ATOM 537 C CA . ASN A 1 75 ? 1.375 -0.793 -14.833 1.00 90.56 75 ASN A CA 1
ATOM 538 C C . ASN A 1 75 ? 1.724 -1.443 -13.487 1.00 90.56 75 ASN A C 1
ATOM 540 O O . ASN A 1 75 ? 0.853 -1.615 -12.634 1.00 90.56 75 ASN A O 1
ATOM 544 N N . THR A 1 76 ? 3.001 -1.738 -13.245 1.00 88.69 76 THR A N 1
ATOM 545 C CA . THR A 1 76 ? 3.465 -2.273 -11.955 1.00 88.69 76 THR A CA 1
ATOM 546 C C . THR A 1 76 ? 3.225 -1.279 -10.814 1.00 88.69 76 THR A C 1
ATOM 548 O O . THR A 1 76 ? 2.665 -1.643 -9.777 1.00 88.69 76 THR A O 1
ATOM 551 N N . VAL A 1 77 ? 3.564 -0.001 -11.009 1.00 89.94 77 VAL A N 1
ATOM 552 C CA . VAL A 1 77 ? 3.308 1.059 -10.017 1.00 89.94 77 VAL A CA 1
ATOM 553 C C . VAL A 1 77 ? 1.808 1.242 -9.770 1.00 89.94 77 VAL A C 1
ATOM 555 O O . VAL A 1 77 ? 1.382 1.349 -8.616 1.00 89.94 77 VAL A O 1
ATOM 558 N N . LEU A 1 78 ? 0.990 1.233 -10.826 1.00 93.81 78 LEU A N 1
ATOM 559 C CA . LEU A 1 78 ? -0.468 1.315 -10.720 1.00 93.81 78 LEU A CA 1
ATOM 560 C C . LEU A 1 78 ? -1.047 0.138 -9.928 1.00 93.81 78 LEU A C 1
ATOM 562 O O . LEU A 1 78 ? -1.888 0.358 -9.057 1.00 93.81 78 LEU A O 1
ATOM 566 N N . ASN A 1 79 ? -0.551 -1.081 -10.147 1.00 93.75 79 ASN A N 1
ATOM 567 C CA . ASN A 1 79 ? -0.959 -2.265 -9.389 1.00 93.75 79 ASN A CA 1
ATOM 568 C C . ASN A 1 79 ? -0.631 -2.133 -7.896 1.00 93.75 79 ASN A C 1
ATOM 570 O O . ASN A 1 79 ? -1.478 -2.410 -7.041 1.00 93.75 79 ASN A O 1
ATOM 574 N N . HIS A 1 80 ? 0.570 -1.653 -7.556 1.00 92.69 80 HIS A N 1
ATOM 575 C CA . HIS A 1 80 ? 0.930 -1.382 -6.163 1.00 92.69 80 HIS A CA 1
ATOM 576 C C . HIS A 1 80 ? 0.048 -0.293 -5.544 1.00 92.69 80 HIS A C 1
ATOM 578 O O . HIS A 1 80 ? -0.449 -0.464 -4.429 1.00 92.69 80 HIS A O 1
ATOM 584 N N . ARG A 1 81 ? -0.210 0.798 -6.275 1.00 94.62 81 ARG A N 1
ATOM 585 C CA . ARG A 1 81 ? -1.105 1.874 -5.831 1.00 94.62 81 ARG A CA 1
ATOM 586 C C . ARG A 1 81 ? -2.525 1.363 -5.589 1.00 94.62 81 ARG A C 1
ATOM 588 O O . ARG A 1 81 ? -3.112 1.699 -4.563 1.00 94.62 81 ARG A O 1
ATOM 595 N N . ALA A 1 82 ? -3.055 0.535 -6.486 1.00 96.56 82 ALA A N 1
ATOM 596 C CA . ALA A 1 82 ? -4.375 -0.074 -6.348 1.00 96.56 82 ALA A CA 1
ATOM 597 C C . ALA A 1 82 ? -4.451 -0.994 -5.119 1.00 96.56 82 ALA A C 1
ATOM 599 O O . ALA A 1 82 ? -5.395 -0.900 -4.337 1.00 96.56 82 ALA A O 1
ATOM 600 N N . SER A 1 83 ? -3.427 -1.823 -4.891 1.00 96.50 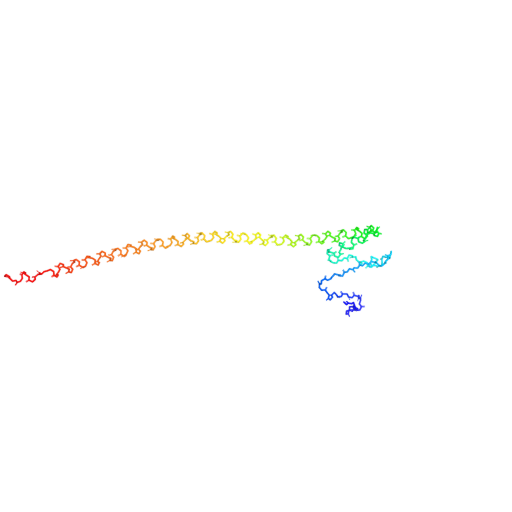83 SER A N 1
ATOM 601 C CA . SER A 1 83 ? -3.330 -2.683 -3.703 1.00 96.50 83 SER A CA 1
ATOM 602 C C . SER A 1 83 ? -3.318 -1.876 -2.400 1.00 96.50 83 SER A C 1
ATOM 604 O O . SER A 1 83 ? -4.037 -2.202 -1.453 1.00 96.50 83 SER A O 1
ATOM 606 N N . THR A 1 84 ? -2.556 -0.780 -2.353 1.00 97.44 84 THR A N 1
ATOM 607 C CA . THR A 1 84 ? -2.559 0.142 -1.209 1.00 97.44 84 THR A CA 1
ATOM 608 C C . THR A 1 84 ? -3.921 0.809 -1.032 1.00 97.44 84 THR A C 1
ATOM 610 O O . THR A 1 84 ? -4.442 0.819 0.080 1.00 97.44 84 THR A O 1
ATOM 613 N N . GLY A 1 85 ? -4.547 1.286 -2.112 1.00 97.69 85 GLY A N 1
ATOM 614 C CA . GLY A 1 85 ? -5.894 1.863 -2.073 1.00 97.69 85 GLY A CA 1
ATOM 615 C C . GLY A 1 85 ? -6.938 0.892 -1.513 1.00 97.69 85 GLY A C 1
ATOM 616 O O . GLY A 1 85 ? -7.712 1.257 -0.633 1.00 97.69 85 GLY A O 1
ATOM 617 N N . ALA A 1 86 ? -6.900 -0.378 -1.923 1.00 97.62 86 ALA A N 1
ATOM 618 C CA . ALA A 1 86 ? -7.782 -1.412 -1.381 1.00 97.62 86 ALA A CA 1
ATOM 619 C C . ALA A 1 86 ? -7.574 -1.636 0.130 1.00 97.62 86 ALA A C 1
ATOM 621 O O . ALA A 1 86 ? -8.536 -1.847 0.871 1.00 97.62 86 ALA A O 1
ATOM 622 N N . LYS A 1 87 ? -6.326 -1.565 0.617 1.00 97.31 87 LYS A N 1
ATOM 623 C CA . LYS A 1 87 ? -6.025 -1.659 2.057 1.00 97.31 87 LYS A CA 1
ATOM 624 C C . LYS A 1 87 ? -6.572 -0.459 2.829 1.00 97.31 87 LYS A C 1
ATOM 626 O O . LYS A 1 87 ? -7.113 -0.669 3.912 1.00 97.31 87 LYS A O 1
ATOM 631 N N . VAL A 1 88 ? -6.469 0.747 2.269 1.00 97.94 88 VAL A N 1
ATOM 632 C CA . VAL A 1 88 ? -7.035 1.972 2.857 1.00 97.94 88 VAL A CA 1
ATOM 633 C C . VAL A 1 88 ? -8.553 1.850 2.985 1.00 97.94 88 VAL A C 1
ATOM 635 O O . VAL A 1 88 ? -9.066 1.960 4.093 1.00 97.94 88 VAL A O 1
ATOM 638 N N . ILE A 1 89 ? -9.254 1.470 1.912 1.00 97.62 89 ILE A N 1
ATOM 639 C CA . ILE A 1 89 ? -10.715 1.258 1.934 1.00 97.62 89 ILE A CA 1
ATOM 640 C C . ILE A 1 89 ? -11.108 0.225 3.000 1.00 97.62 89 ILE A C 1
ATOM 642 O O . ILE A 1 89 ? -12.073 0.407 3.746 1.00 97.62 89 ILE A O 1
ATOM 646 N N . ARG A 1 90 ? -10.347 -0.872 3.115 1.00 97.19 90 ARG A N 1
ATOM 647 C CA . ARG A 1 90 ? -10.591 -1.889 4.145 1.00 97.19 90 ARG A CA 1
ATOM 648 C C . ARG A 1 90 ? -10.408 -1.329 5.557 1.00 97.19 90 ARG A C 1
ATOM 650 O O . ARG A 1 90 ? -11.189 -1.677 6.442 1.00 97.19 90 ARG A O 1
ATOM 657 N N . MET A 1 91 ? -9.391 -0.498 5.783 1.00 97.75 91 MET A N 1
ATOM 658 C CA . MET A 1 91 ? -9.158 0.159 7.072 1.00 97.75 91 MET A CA 1
ATOM 659 C C . MET A 1 91 ? -10.286 1.133 7.413 1.00 97.75 91 MET A C 1
ATOM 661 O O . MET A 1 91 ? -10.825 1.045 8.510 1.00 97.75 91 MET A O 1
ATOM 665 N N . GLU A 1 92 ? -10.708 1.974 6.470 1.00 97.88 92 GLU A N 1
ATOM 666 C CA . GLU A 1 92 ? -11.828 2.910 6.648 1.00 97.88 92 GLU A CA 1
ATOM 667 C C . GLU A 1 92 ? -13.136 2.176 6.962 1.00 97.88 92 GLU A C 1
ATOM 669 O O . GLU A 1 92 ? -13.826 2.503 7.927 1.00 97.88 92 GLU A O 1
ATOM 674 N N . THR A 1 93 ? -13.434 1.104 6.222 1.00 98.12 93 THR A N 1
ATOM 675 C CA . THR A 1 93 ? -14.612 0.258 6.480 1.00 98.12 93 THR A CA 1
ATOM 676 C C . THR A 1 93 ? -14.545 -0.385 7.868 1.00 98.12 93 THR A C 1
ATOM 678 O O . THR A 1 93 ? -15.554 -0.508 8.560 1.00 98.12 93 THR A O 1
ATOM 681 N N . THR A 1 94 ? -13.355 -0.817 8.289 1.00 97.94 94 THR A N 1
ATOM 682 C CA . THR A 1 94 ? -13.154 -1.404 9.620 1.00 97.94 94 THR A CA 1
ATOM 683 C C . THR A 1 94 ? -13.346 -0.355 10.710 1.00 97.94 94 THR A C 1
ATOM 685 O O . THR A 1 94 ? -14.010 -0.637 11.701 1.00 97.94 94 THR A O 1
ATOM 688 N N . LEU A 1 95 ? -12.825 0.858 10.515 1.00 97.75 95 LEU A N 1
ATOM 689 C CA . LEU A 1 95 ? -12.990 1.966 11.449 1.00 97.75 95 LEU A CA 1
ATOM 690 C C . LEU A 1 95 ? -14.467 2.336 11.626 1.00 97.75 95 LEU A C 1
ATOM 692 O O . LEU A 1 95 ? -14.929 2.422 12.760 1.00 97.75 95 LEU A O 1
ATOM 696 N N . SER A 1 96 ? -15.213 2.467 10.525 1.00 97.38 96 SER A N 1
ATOM 697 C CA . SER A 1 96 ? -16.659 2.724 10.564 1.00 97.38 96 SER A CA 1
ATOM 698 C C . SER A 1 96 ? -17.401 1.636 11.345 1.00 97.38 96 SER A C 1
ATOM 700 O O . SER A 1 96 ? -18.182 1.948 12.237 1.00 97.38 96 SER A O 1
ATOM 702 N N . ARG A 1 97 ? -17.091 0.354 11.108 1.00 96.56 97 ARG A N 1
ATOM 703 C CA . ARG A 1 97 ? -17.696 -0.756 11.867 1.00 96.56 97 ARG A CA 1
ATOM 704 C C . ARG A 1 97 ? -17.364 -0.719 13.357 1.00 96.56 97 ARG A C 1
ATOM 706 O O . ARG A 1 97 ? -18.214 -1.044 14.175 1.00 96.56 97 ARG A O 1
ATOM 713 N N . LEU A 1 98 ? -16.137 -0.349 13.726 1.00 97.12 98 LEU A N 1
ATOM 714 C CA . LEU A 1 98 ? -15.747 -0.222 15.133 1.00 97.12 98 LEU A CA 1
ATOM 715 C C . LEU A 1 98 ? -16.487 0.928 15.829 1.00 97.12 98 LEU A C 1
ATOM 717 O O . LEU A 1 98 ? -16.862 0.794 16.994 1.00 97.12 98 LEU A O 1
ATOM 721 N N . GLN A 1 99 ? -16.732 2.031 15.121 1.00 96.44 99 GLN A N 1
ATOM 722 C CA . GLN A 1 99 ? -17.558 3.131 15.624 1.00 96.44 99 GLN A CA 1
ATOM 723 C C . GLN A 1 99 ? -19.003 2.669 15.845 1.00 96.44 99 GLN A C 1
ATOM 725 O O . GLN A 1 99 ? -19.544 2.880 16.931 1.00 96.44 99 GLN A O 1
ATOM 730 N N . ASP A 1 100 ? -19.580 1.943 14.885 1.00 96.19 100 ASP A N 1
ATOM 731 C CA . ASP A 1 100 ? -20.928 1.377 15.012 1.00 96.19 100 ASP A CA 1
ATOM 732 C C . ASP A 1 100 ? -21.028 0.387 16.181 1.00 96.19 100 ASP A C 1
ATOM 734 O O . ASP A 1 100 ? -21.987 0.414 16.954 1.00 96.19 100 ASP A O 1
ATOM 738 N N . TYR A 1 101 ? -20.020 -0.475 16.360 1.00 95.50 101 TYR A N 1
ATOM 739 C CA . TYR A 1 101 ? -19.954 -1.377 17.510 1.00 95.50 101 TYR A CA 1
ATOM 740 C C . TYR A 1 101 ? -19.864 -0.625 18.827 1.00 95.50 101 TYR A C 1
ATOM 742 O O . TYR A 1 101 ? -20.527 -1.017 19.778 1.00 95.50 101 TYR A O 1
ATOM 750 N N . THR A 1 102 ? -19.094 0.459 18.890 1.00 94.19 102 THR A N 1
ATOM 751 C CA . THR A 1 102 ? -18.990 1.268 20.109 1.00 94.19 102 THR A CA 1
ATOM 752 C C . THR A 1 102 ? -20.356 1.830 20.500 1.00 94.19 102 THR A C 1
ATOM 754 O O . THR A 1 102 ? -20.764 1.694 21.648 1.00 94.19 102 THR A O 1
ATOM 757 N N . VAL A 1 103 ? -21.109 2.386 19.546 1.00 94.69 103 VAL A N 1
ATOM 758 C CA . VAL A 1 103 ? -22.464 2.902 19.803 1.00 94.69 103 VAL A CA 1
ATOM 759 C C . VAL A 1 103 ? -23.412 1.783 20.240 1.00 94.69 103 VAL A C 1
ATOM 761 O O . VAL A 1 103 ? -24.125 1.933 21.233 1.00 94.69 103 VAL A O 1
ATOM 764 N N . ASN A 1 104 ? -23.399 0.647 19.539 1.00 94.44 104 ASN A N 1
ATOM 765 C CA . ASN A 1 104 ? -24.266 -0.486 19.860 1.00 94.44 104 ASN A CA 1
ATOM 766 C C . ASN A 1 104 ? -23.947 -1.103 21.227 1.00 94.44 104 ASN A C 1
ATOM 768 O O . ASN A 1 104 ? -24.871 -1.410 21.972 1.00 94.44 104 ASN A O 1
ATOM 772 N N . TYR A 1 105 ? -22.669 -1.259 21.582 1.00 93.50 105 TYR A N 1
ATOM 773 C CA . TYR A 1 105 ? -22.276 -1.788 22.887 1.00 93.50 105 TYR A CA 1
ATOM 774 C C . TYR A 1 105 ? -22.619 -0.828 24.020 1.00 93.50 105 TYR A C 1
ATOM 776 O O . TYR A 1 105 ? -23.133 -1.283 25.033 1.00 93.50 105 TYR A O 1
ATOM 784 N N . THR A 1 106 ? -22.413 0.481 23.847 1.00 91.56 106 THR A N 1
ATOM 785 C CA . THR A 1 106 ? -22.849 1.474 24.840 1.00 91.56 10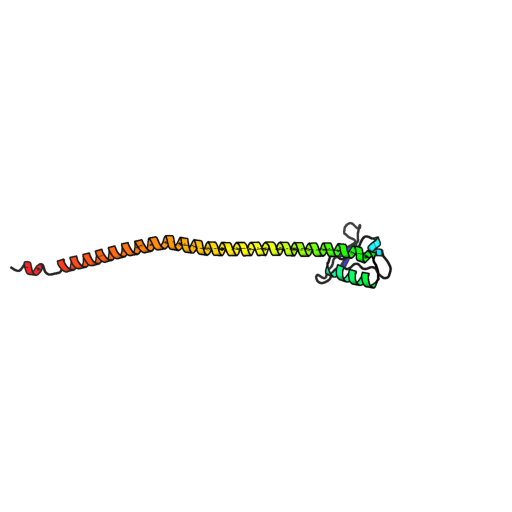6 THR A CA 1
ATOM 786 C C . THR A 1 106 ? -24.361 1.420 25.046 1.00 91.56 106 THR A C 1
ATOM 788 O O . THR A 1 106 ? -24.826 1.448 26.182 1.00 91.56 106 THR A O 1
ATOM 791 N N . LYS A 1 107 ? -25.138 1.282 23.963 1.00 92.56 107 LYS A N 1
ATOM 792 C CA . LYS A 1 107 ? -26.595 1.130 24.050 1.00 92.56 107 LYS A CA 1
ATOM 793 C C . LYS A 1 107 ? -26.993 -0.156 24.780 1.00 92.56 107 LYS A C 1
ATOM 795 O O . LYS A 1 107 ? -27.823 -0.102 25.678 1.00 92.56 107 LYS A O 1
ATOM 800 N N . LEU A 1 108 ? -26.392 -1.287 24.414 1.00 90.56 108 LEU A N 1
ATOM 801 C CA . LEU A 1 108 ? -26.687 -2.582 25.027 1.00 90.56 108 LEU A CA 1
ATOM 802 C C . LEU A 1 108 ? -26.308 -2.601 26.515 1.00 90.56 108 LEU A C 1
ATOM 804 O O . LEU A 1 108 ? -27.043 -3.154 27.324 1.00 90.56 108 LEU A O 1
ATOM 808 N N . LEU A 1 109 ? -25.185 -1.971 26.876 1.00 89.94 109 LEU A N 1
ATOM 809 C CA . LEU A 1 109 ? -24.768 -1.816 28.267 1.00 89.94 109 LEU A CA 1
ATOM 810 C C . LEU A 1 109 ? -25.782 -0.979 29.055 1.00 89.94 109 LEU A C 1
ATOM 812 O O . LEU A 1 109 ? -26.222 -1.427 30.107 1.00 89.94 109 LEU A O 1
ATOM 816 N N . SER A 1 110 ? -26.210 0.170 28.517 1.00 89.31 110 SER A N 1
ATOM 817 C CA . SER A 1 110 ? -27.244 1.013 29.140 1.00 89.31 110 SER A CA 1
ATOM 818 C C . SER A 1 110 ? -28.547 0.243 29.350 1.00 89.31 110 SER A C 1
ATOM 820 O O . SER A 1 110 ? -29.094 0.265 30.442 1.00 89.31 110 SER A O 1
ATOM 822 N N . GLU A 1 111 ? -29.026 -0.498 28.343 1.00 88.12 111 GLU A N 1
ATOM 823 C CA . GLU A 1 111 ? -30.271 -1.277 28.449 1.00 88.12 111 GLU A CA 1
ATOM 824 C C . GLU A 1 111 ? -30.211 -2.361 29.539 1.00 88.12 111 GLU A C 1
ATOM 826 O O . GLU A 1 111 ? -31.223 -2.636 30.186 1.00 88.12 111 GLU A O 1
ATOM 831 N N . VAL A 1 112 ? -29.042 -2.974 29.753 1.00 85.81 112 VAL A N 1
ATOM 832 C CA . VAL A 1 112 ? -28.842 -3.984 30.802 1.00 85.81 112 VAL A CA 1
ATOM 833 C C . VAL A 1 112 ? -28.691 -3.331 32.182 1.00 85.81 112 VAL A C 1
ATOM 835 O O . VAL A 1 112 ? -29.344 -3.766 33.129 1.00 85.81 112 VAL A O 1
ATOM 838 N N . GLU A 1 113 ? -27.874 -2.282 32.308 1.00 84.69 113 GLU A N 1
ATOM 839 C CA . GLU A 1 113 ? -27.604 -1.623 33.594 1.00 84.69 113 GLU A CA 1
ATOM 840 C C . GLU A 1 113 ? -28.790 -0.783 34.103 1.00 84.69 113 GLU A C 1
ATOM 842 O O . GLU A 1 113 ? -29.072 -0.805 35.301 1.00 84.69 113 GLU A O 1
ATOM 847 N N . ASP A 1 114 ? -29.542 -0.095 33.233 1.00 77.75 114 ASP A N 1
ATOM 848 C CA . ASP A 1 114 ? -30.682 0.750 33.636 1.00 77.75 114 ASP A CA 1
ATOM 849 C C . ASP A 1 114 ? -31.799 -0.067 34.322 1.00 77.75 114 ASP A C 1
ATOM 851 O O . ASP A 1 114 ? -32.436 0.393 35.282 1.00 77.75 114 ASP A O 1
ATOM 855 N N . ALA A 1 115 ? -32.025 -1.306 33.870 1.00 73.69 115 ALA A N 1
ATOM 856 C CA . ALA A 1 115 ? -32.987 -2.223 34.482 1.00 73.69 115 ALA A CA 1
ATOM 857 C C . ALA A 1 115 ? -32.551 -2.658 35.894 1.00 73.69 115 ALA A C 1
ATOM 859 O O . ALA A 1 115 ? -33.376 -2.692 36.815 1.00 73.69 115 ALA A O 1
ATOM 860 N N . ASP A 1 116 ? -31.259 -2.937 36.080 1.00 82.25 116 ASP A N 1
ATOM 861 C CA . ASP A 1 116 ? -30.702 -3.332 37.375 1.00 82.25 116 ASP A CA 1
ATOM 862 C C . ASP A 1 116 ? -30.632 -2.160 38.360 1.00 82.25 116 ASP A C 1
ATOM 864 O O . ASP A 1 116 ? -30.984 -2.333 39.527 1.00 82.25 116 ASP A O 1
ATOM 868 N N . ILE A 1 117 ? -30.270 -0.949 37.913 1.00 82.62 117 ILE A N 1
ATOM 869 C CA . ILE A 1 117 ? -30.277 0.247 38.772 1.00 82.62 117 ILE A CA 1
ATOM 870 C C . ILE A 1 117 ? -31.693 0.535 39.278 1.00 82.62 117 ILE A C 1
ATOM 872 O O . ILE A 1 117 ? -31.877 0.804 40.466 1.00 82.62 117 ILE A O 1
ATOM 876 N N . THR A 1 118 ? -32.711 0.430 38.418 1.00 83.94 118 THR A N 1
ATOM 877 C CA . THR A 1 118 ? -34.110 0.632 38.828 1.00 83.94 118 THR A CA 1
ATOM 878 C C . THR A 1 118 ? -34.512 -0.355 39.924 1.00 83.94 118 THR A C 1
ATOM 880 O O . THR A 1 118 ? -35.063 0.050 40.950 1.00 83.94 118 THR A O 1
ATOM 883 N N . LYS A 1 119 ? -34.185 -1.640 39.740 1.00 86.12 119 LYS A N 1
ATOM 884 C CA . LYS A 1 119 ? -34.470 -2.689 40.721 1.00 86.12 119 LYS A CA 1
ATOM 885 C C . LYS A 1 119 ? -33.717 -2.471 42.036 1.00 86.12 119 LYS A C 1
ATOM 887 O O . LYS A 1 119 ? -34.326 -2.544 43.103 1.00 86.12 119 LYS A O 1
ATOM 892 N N . LEU A 1 120 ? -32.428 -2.140 41.960 1.00 88.62 120 LEU A N 1
ATOM 893 C CA . LEU A 1 120 ? -31.582 -1.837 43.114 1.00 88.62 120 LEU A CA 1
ATOM 894 C C . LEU A 1 120 ? -32.147 -0.673 43.936 1.00 88.62 120 LEU A C 1
ATOM 896 O O . LEU A 1 120 ? -32.201 -0.761 45.161 1.00 88.62 120 LEU A O 1
ATOM 900 N N . ILE A 1 121 ? -32.601 0.397 43.276 1.00 90.19 121 ILE A N 1
ATOM 901 C CA . ILE A 1 121 ? -33.221 1.549 43.943 1.00 90.19 121 ILE A CA 1
ATOM 902 C C . ILE A 1 121 ? -34.509 1.130 44.659 1.00 90.19 121 ILE A C 1
ATOM 904 O O . ILE A 1 121 ? -34.713 1.516 45.810 1.00 90.19 121 ILE A O 1
ATOM 908 N N . THR A 1 122 ? -35.370 0.326 44.026 1.00 92.75 122 THR A N 1
ATOM 909 C CA . THR A 1 122 ? -36.582 -0.181 44.692 1.00 92.75 122 THR A CA 1
ATOM 910 C C . THR A 1 122 ? -36.266 -1.078 45.884 1.00 92.75 122 THR A C 1
ATOM 912 O O . THR A 1 122 ? -36.879 -0.913 46.939 1.00 92.75 122 THR A O 1
ATOM 915 N N . ASP A 1 123 ? -35.298 -1.986 45.754 1.00 93.19 123 ASP A N 1
ATOM 916 C CA . ASP A 1 123 ? -34.893 -2.888 46.834 1.00 93.19 123 ASP A CA 1
ATOM 917 C C . ASP A 1 123 ? -34.298 -2.103 48.015 1.00 93.19 123 ASP A C 1
ATOM 919 O O . ASP A 1 123 ? -34.641 -2.362 49.172 1.00 93.19 123 ASP A O 1
ATOM 923 N N . LEU A 1 124 ? -33.484 -1.080 47.731 1.00 94.00 124 LEU A N 1
ATOM 924 C CA . LEU A 1 124 ? -32.941 -0.169 48.738 1.00 94.00 124 LEU A CA 1
ATOM 925 C C . LEU A 1 124 ? -34.050 0.615 49.452 1.00 94.00 124 LEU A C 1
ATOM 927 O O . LEU A 1 124 ? -34.087 0.631 50.681 1.00 94.00 124 LEU A O 1
ATOM 931 N N . ALA A 1 125 ? -34.989 1.209 48.710 1.00 94.88 125 ALA A N 1
ATOM 932 C CA . ALA A 1 125 ? -36.101 1.964 49.289 1.00 94.88 125 ALA A CA 1
ATOM 933 C C . ALA A 1 125 ? -37.003 1.085 50.176 1.00 94.88 125 ALA A C 1
ATOM 935 O O . ALA A 1 125 ? -37.462 1.524 51.234 1.00 94.88 125 ALA A O 1
ATOM 936 N N . MET A 1 126 ? -37.236 -0.174 49.783 1.00 94.81 126 MET A N 1
ATOM 937 C CA . MET A 1 126 ? -37.958 -1.144 50.612 1.00 94.81 126 MET A CA 1
ATOM 938 C C . MET A 1 126 ? -37.198 -1.467 51.902 1.00 94.81 126 MET A C 1
ATOM 940 O O . MET A 1 126 ? -37.804 -1.481 52.976 1.00 94.81 126 MET A O 1
ATOM 944 N N . ALA A 1 127 ? -35.884 -1.693 51.820 1.00 94.62 127 ALA A N 1
ATOM 945 C CA . ALA A 1 127 ? -35.047 -1.962 52.986 1.00 94.62 127 ALA A CA 1
ATOM 946 C C . ALA A 1 127 ? -35.006 -0.768 53.956 1.00 94.62 127 ALA A C 1
ATOM 948 O O . ALA A 1 127 ? -35.161 -0.952 55.165 1.00 94.62 127 ALA A O 1
ATOM 949 N N . GLU A 1 128 ? -34.875 0.457 53.443 1.00 94.38 128 GLU A N 1
ATOM 950 C CA . GLU A 1 128 ? -34.935 1.685 54.244 1.00 94.38 128 GLU A CA 1
ATOM 951 C C . GLU A 1 128 ? -36.295 1.851 54.928 1.00 94.38 128 GLU A C 1
ATOM 953 O O . GLU A 1 128 ? -36.359 2.150 56.123 1.00 94.38 128 GLU A O 1
ATOM 958 N N . ASN A 1 129 ? -37.393 1.608 54.205 1.00 95.25 129 ASN A N 1
ATOM 959 C CA . ASN A 1 129 ? -38.737 1.691 54.769 1.00 95.25 129 ASN A CA 1
ATOM 960 C C . ASN A 1 129 ? -38.956 0.654 55.883 1.00 95.25 129 ASN A C 1
ATOM 962 O O . ASN A 1 129 ? -39.467 0.988 56.957 1.00 95.25 129 ASN A O 1
ATOM 966 N N . ALA A 1 130 ? -38.519 -0.589 55.664 1.00 94.31 130 ALA A N 1
ATOM 967 C CA . ALA A 1 130 ? -38.581 -1.649 56.665 1.00 94.31 130 ALA A CA 1
ATOM 968 C C . ALA A 1 130 ? -37.725 -1.319 57.900 1.00 94.31 130 ALA A C 1
ATOM 970 O O . ALA A 1 130 ? -38.163 -1.535 59.034 1.00 94.31 130 ALA A O 1
ATOM 971 N N . TYR A 1 131 ? -36.536 -0.744 57.703 1.00 93.06 131 TYR A N 1
ATOM 972 C CA . TYR A 1 131 ? -35.657 -0.307 58.786 1.00 93.06 131 TYR A CA 1
ATOM 973 C C . TYR A 1 131 ? -36.291 0.817 59.617 1.00 93.06 131 TYR A C 1
ATOM 975 O O . TYR A 1 131 ? -36.379 0.706 60.840 1.00 93.06 131 TYR A O 1
ATOM 983 N N . GLN A 1 132 ? -36.819 1.858 58.966 1.00 93.06 132 GLN A N 1
ATOM 984 C CA . GLN A 1 132 ? -37.521 2.955 59.643 1.00 93.06 132 GLN A CA 1
ATOM 985 C C . GLN A 1 132 ? -38.773 2.471 60.386 1.00 93.06 132 GLN A C 1
ATOM 987 O O . GLN A 1 132 ? -39.023 2.869 61.525 1.00 93.06 132 GLN A O 1
ATOM 992 N N . SER A 1 133 ? -39.546 1.566 59.781 1.00 91.25 133 SER A N 1
ATOM 993 C CA . SER A 1 133 ? -40.705 0.937 60.427 1.00 91.25 133 SER A CA 1
ATOM 994 C C . SER A 1 133 ? -40.297 0.142 61.670 1.00 91.25 133 SER A C 1
ATOM 996 O O . SER A 1 133 ? -40.942 0.256 62.714 1.00 91.25 133 SER A O 1
ATOM 998 N N . SER A 1 134 ? -39.194 -0.608 61.590 1.00 91.06 134 SER A N 1
ATOM 999 C CA . SER A 1 134 ? -38.639 -1.366 62.717 1.00 91.06 134 SER A CA 1
ATOM 1000 C C . SER A 1 134 ? -38.170 -0.444 63.843 1.00 91.06 134 SER A C 1
ATOM 1002 O O . SER A 1 134 ? -38.465 -0.702 65.009 1.00 91.06 134 SER A O 1
ATOM 1004 N N . LEU A 1 135 ? -37.509 0.669 63.509 1.00 89.69 135 LEU A N 1
ATOM 1005 C CA . LEU A 1 135 ? -37.069 1.672 64.479 1.00 89.69 135 LEU A CA 1
ATOM 1006 C C . LEU A 1 135 ? -38.258 2.335 65.187 1.00 89.69 135 LEU A C 1
ATOM 1008 O O . LEU A 1 135 ? -38.256 2.460 66.410 1.00 89.69 135 LEU A O 1
ATOM 1012 N N . ASN A 1 136 ? -39.306 2.699 64.443 1.00 88.19 136 ASN A N 1
ATOM 1013 C CA . ASN A 1 136 ? -40.538 3.258 65.003 1.00 88.19 136 ASN A CA 1
ATOM 1014 C C . ASN A 1 136 ? -41.273 2.260 65.911 1.00 88.19 136 ASN A C 1
ATOM 1016 O O . ASN A 1 136 ? -41.787 2.640 66.966 1.00 88.19 136 ASN A O 1
ATOM 1020 N N . ALA A 1 137 ? -41.317 0.982 65.524 1.00 84.56 137 ALA A N 1
ATOM 1021 C CA . ALA A 1 137 ? -41.883 -0.077 66.353 1.00 84.56 137 ALA A CA 1
ATOM 1022 C C . ALA A 1 137 ? -41.074 -0.263 67.649 1.00 84.56 137 ALA A C 1
ATOM 1024 O O . ALA A 1 137 ? -41.657 -0.285 68.732 1.00 84.56 137 ALA A O 1
ATOM 1025 N N . ALA A 1 138 ? -39.742 -0.308 67.559 1.00 82.94 138 ALA A N 1
ATOM 1026 C CA . ALA A 1 138 ? -38.857 -0.376 68.719 1.00 82.94 138 ALA A CA 1
ATOM 1027 C C . ALA A 1 138 ? -39.016 0.848 69.637 1.00 82.94 138 ALA A C 1
ATOM 1029 O O . ALA A 1 138 ? -39.118 0.694 70.851 1.00 82.94 138 ALA A O 1
ATOM 1030 N N . ALA A 1 139 ? -39.129 2.055 69.078 1.00 82.12 139 ALA A N 1
ATOM 1031 C CA . ALA A 1 139 ? -39.370 3.279 69.840 1.00 82.12 139 ALA A CA 1
ATOM 1032 C C . ALA A 1 139 ? -40.722 3.260 70.579 1.00 82.12 139 ALA A C 1
ATOM 1034 O O . ALA A 1 139 ? -40.791 3.687 71.729 1.00 82.12 139 ALA A O 1
ATOM 1035 N N . LYS A 1 140 ? -41.786 2.713 69.968 1.00 76.12 140 LYS A N 1
ATOM 1036 C CA . LYS A 1 140 ? -43.084 2.488 70.635 1.00 76.12 140 LYS A CA 1
ATOM 1037 C C . LYS A 1 140 ? -43.018 1.441 71.750 1.00 76.12 140 LYS A C 1
ATOM 1039 O O . LYS A 1 140 ? -43.725 1.593 72.738 1.00 76.12 140 LYS A O 1
ATOM 1044 N N . ILE A 1 141 ? -42.199 0.396 71.600 1.00 74.12 141 ILE A N 1
ATOM 1045 C CA . ILE A 1 141 ? -41.978 -0.621 72.646 1.00 74.12 141 ILE A CA 1
ATOM 1046 C C . ILE A 1 141 ? -41.170 -0.039 73.817 1.00 74.12 141 ILE A C 1
ATOM 1048 O O . ILE A 1 141 ? -41.444 -0.361 74.970 1.00 74.12 141 ILE A O 1
ATOM 1052 N N . ILE A 1 142 ? -40.178 0.810 73.527 1.00 69.56 142 ILE A N 1
ATOM 1053 C CA . ILE A 1 142 ? -39.308 1.451 74.528 1.00 69.56 142 ILE A CA 1
ATOM 1054 C C . ILE A 1 142 ? -40.007 2.635 75.223 1.00 69.56 142 ILE A C 1
ATOM 1056 O O . ILE A 1 142 ? -39.655 2.972 76.355 1.00 69.56 142 ILE A O 1
ATOM 1060 N N . GLN A 1 143 ? -41.026 3.248 74.607 1.00 62.78 143 GLN A N 1
ATOM 1061 C CA . GLN A 1 143 ? -41.920 4.160 75.324 1.00 62.78 143 GLN A CA 1
ATOM 1062 C C . GLN A 1 143 ? -42.612 3.412 76.483 1.00 62.78 143 GLN A C 1
ATOM 1064 O O . GLN A 1 143 ? -43.079 2.288 76.311 1.00 62.78 143 GLN A O 1
ATOM 1069 N N . PRO A 1 144 ? -42.652 3.994 77.693 1.00 59.75 144 PRO A N 1
ATOM 1070 C CA . PRO A 1 144 ? -42.756 3.233 78.932 1.00 59.75 144 PRO A CA 1
ATOM 1071 C C . PRO A 1 144 ? -44.120 2.548 79.097 1.00 59.75 144 PRO A C 1
ATOM 1073 O O . PRO A 1 144 ? -45.083 3.163 79.547 1.00 59.75 144 PRO A O 1
ATOM 1076 N N . SER A 1 145 ? -44.174 1.232 78.877 1.00 56.97 145 SER A N 1
ATOM 1077 C CA . SER A 1 145 ? -45.185 0.356 79.495 1.00 56.97 145 SER A CA 1
ATOM 1078 C C . SER A 1 145 ? -44.949 0.180 81.005 1.00 56.97 145 SER A C 1
ATOM 1080 O O . SER A 1 145 ? -45.838 -0.260 81.729 1.00 56.97 145 SER A O 1
ATOM 1082 N N . LEU A 1 146 ? -43.783 0.613 81.503 1.00 53.81 146 LEU A N 1
ATOM 1083 C CA . LEU A 1 146 ? -43.425 0.619 82.924 1.00 53.81 146 LEU A CA 1
ATOM 1084 C C . LEU A 1 146 ? -44.253 1.611 83.764 1.00 53.81 146 LEU A C 1
ATOM 1086 O O . LEU A 1 146 ? -44.418 1.391 84.959 1.00 53.81 146 LEU A O 1
ATOM 1090 N N . LEU A 1 147 ? -44.836 2.657 83.161 1.00 54.94 147 LEU A N 1
ATOM 1091 C CA . LEU A 1 147 ? -45.770 3.563 83.853 1.00 54.94 147 LEU A CA 1
ATOM 1092 C C . LEU A 1 147 ? -47.185 2.973 84.009 1.00 54.94 147 LEU A C 1
ATOM 1094 O O . LEU A 1 147 ? -47.956 3.472 84.823 1.00 54.94 147 LEU A O 1
ATOM 1098 N N . ASN A 1 148 ? -47.520 1.900 83.279 1.00 53.91 148 ASN A N 1
ATOM 1099 C CA . ASN A 1 148 ? -48.799 1.190 83.420 1.00 53.91 148 ASN A CA 1
ATOM 1100 C C . ASN A 1 148 ? -48.774 0.089 84.493 1.00 53.91 148 ASN A C 1
ATOM 1102 O O . ASN A 1 148 ? -49.827 -0.444 84.820 1.00 53.91 148 ASN A O 1
ATOM 1106 N N . PHE A 1 149 ? -47.606 -0.240 85.057 1.00 56.31 149 PHE A N 1
ATOM 1107 C CA . PHE A 1 149 ? -47.469 -1.245 86.123 1.00 56.31 149 PHE A CA 1
ATOM 1108 C C . PHE A 1 149 ? -47.417 -0.636 87.542 1.00 56.31 149 PHE A C 1
ATOM 1110 O O . PHE A 1 149 ? -47.186 -1.351 88.512 1.00 56.31 149 PHE A O 1
ATOM 1117 N N . LEU A 1 150 ? -47.623 0.683 87.665 1.00 54.22 150 LEU A N 1
ATOM 1118 C CA . LEU A 1 150 ? -47.607 1.454 88.920 1.00 54.22 150 LEU A CA 1
ATOM 1119 C C . LEU A 1 150 ? -48.988 2.055 89.281 1.00 54.22 150 LEU A C 1
ATOM 1121 O O . LEU A 1 150 ? -49.064 3.126 89.884 1.00 54.22 150 LEU A O 1
ATOM 1125 N N . ARG A 1 151 ? -50.087 1.376 88.926 1.00 52.75 151 ARG A N 1
ATOM 1126 C CA . ARG A 1 151 ? -51.414 1.595 89.529 1.00 52.75 151 ARG A CA 1
ATOM 1127 C C . ARG A 1 151 ? -51.952 0.296 90.100 1.00 52.75 151 ARG A C 1
ATOM 1129 O O . ARG A 1 151 ? -51.816 -0.730 89.403 1.00 52.75 151 ARG A O 1
#

Mean predicted aligned error: 14.07 Å

pLDDT: mean 84.9, std 10.56, range [52.75, 98.12]

Radius of gyration: 43.98 Å; Cα contacts (8 Å, |Δi|>4): 76; chains: 1; bounding box: 82×36×122 Å

Nearest PDB structures (foldseek):
  6zw4-assembly1_E  TM=3.966E-01  e=7.117E+00  Nostoc punctiforme

Secondary structure (DSSP, 8-state):
-EEE-TTSSSEEE----TT-------STT--HHHHTT--S-SSHHHHHHHHHHHHHTT-HHHHHHHHHHHHHHHHHHHHHHHHHHHHHHHHHHHHHHHHHHHHHHHHHHHHHHHHHHHHHHHHHHHHHHHHHHHHHHHHHHHS-GGGGS--